Protein AF-A0A166UKV5-F1 (afdb_monomer)

Foldseek 3Di:
DDPVVVVVVLVVLVVVQQLVPDQAADDPRADPNHHHHDDDDDDDDDDDSVSSVVSVVVPPDDDDD

Secondary structure (DSSP, 8-state):
--HHHHHHHHHHHHHHHHHHH--S-BTTB--TTS-S-SSSSPPPP---HHHHHHHHHHT--PPP-

Radius of gyration: 13.87 Å; Cα contacts (8 Å, |Δi|>4): 41; chains: 1; bounding box: 26×31×42 Å

Mean predicted aligned error: 5.66 Å

pLDDT: mean 87.78, std 13.77, range [46.88, 97.81]

Solvent-accessible surface area (backbone atoms only — not comparable to full-atom values): 4191 Å² total; per-residue (Å²): 131,55,78,66,53,56,55,53,53,51,52,52,42,44,51,52,35,55,55,70,70,50,80,36,17,59,88,94,45,77,36,89,94,26,68,52,61,67,69,98,63,81,83,83,90,81,82,53,71,67,56,22,50,54,49,53,68,75,60,78,68,82,76,84,130

Sequence (65 aa):
MTPIDTAIDTGRVLIAAAALMRRESRGAHFRSDFPETDGATGTRSLMTLQDALAIRDTQTRKEPA

Structure (mmCIF, N/CA/C/O backbone):
data_AF-A0A166UKV5-F1
#
_entry.id   AF-A0A166UKV5-F1
#
loop_
_atom_site.group_PDB
_atom_site.id
_atom_site.type_symbol
_atom_site.label_atom_id
_atom_site.label_alt_id
_atom_site.label_comp_id
_atom_site.label_asym_id
_atom_site.label_entity_id
_atom_site.label_seq_id
_atom_site.pdbx_PDB_ins_code
_atom_site.Cartn_x
_atom_site.Cartn_y
_atom_site.Cartn_z
_atom_site.occupancy
_atom_site.B_iso_or_equiv
_atom_site.auth_seq_id
_atom_site.auth_comp_id
_atom_site.auth_asym_id
_atom_site.auth_atom_id
_atom_site.pdbx_PDB_model_num
ATOM 1 N N . MET A 1 1 ? -4.944 -2.201 27.002 1.00 55.12 1 MET A N 1
ATOM 2 C CA . MET A 1 1 ? -4.300 -1.644 25.801 1.00 55.12 1 MET A CA 1
ATOM 3 C C . MET A 1 1 ? -3.651 -0.342 26.216 1.00 55.12 1 MET A C 1
ATOM 5 O O . MET A 1 1 ? -4.360 0.584 26.595 1.00 55.12 1 MET A O 1
ATOM 9 N N . THR A 1 2 ? -2.328 -0.322 26.320 1.00 62.69 2 THR A N 1
ATOM 10 C CA . THR A 1 2 ? -1.584 0.899 26.647 1.00 62.69 2 THR A CA 1
ATOM 11 C C . THR A 1 2 ? -1.541 1.816 25.414 1.00 62.69 2 THR A C 1
ATOM 13 O O . THR A 1 2 ? -1.747 1.339 24.298 1.00 62.69 2 THR A O 1
ATOM 16 N N . PRO A 1 3 ? -1.278 3.127 25.560 1.00 68.25 3 PRO A N 1
ATOM 17 C CA . PRO A 1 3 ? -1.207 4.048 24.419 1.00 68.25 3 PRO A CA 1
ATOM 18 C C . PRO A 1 3 ? -0.195 3.625 23.339 1.00 68.25 3 PRO A C 1
ATOM 20 O O . PRO A 1 3 ? -0.398 3.903 22.159 1.00 68.25 3 PRO A O 1
ATOM 23 N N . ILE A 1 4 ? 0.874 2.928 23.741 1.00 72.69 4 ILE A N 1
ATOM 24 C CA . ILE A 1 4 ? 1.902 2.398 22.836 1.00 72.69 4 ILE A CA 1
ATOM 25 C C . ILE A 1 4 ? 1.342 1.254 21.980 1.00 72.69 4 ILE A C 1
ATOM 27 O O . ILE A 1 4 ? 1.598 1.222 20.776 1.00 72.69 4 ILE A O 1
ATOM 31 N N . ASP A 1 5 ? 0.526 0.373 22.566 1.00 68.88 5 ASP A N 1
ATOM 32 C CA . ASP A 1 5 ? -0.088 -0.754 21.850 1.00 68.88 5 ASP A CA 1
ATOM 33 C C . ASP A 1 5 ? -0.990 -0.251 20.710 1.00 68.88 5 ASP A C 1
ATOM 35 O O . ASP A 1 5 ? -0.872 -0.701 19.573 1.00 68.88 5 ASP A O 1
ATOM 39 N N . THR A 1 6 ? -1.808 0.777 20.971 1.00 74.06 6 THR A N 1
ATOM 40 C CA . THR A 1 6 ? -2.705 1.372 19.965 1.00 74.06 6 THR A CA 1
ATOM 41 C C . THR A 1 6 ? -1.944 1.972 18.776 1.00 74.06 6 THR A C 1
ATOM 43 O O . THR A 1 6 ? -2.376 1.842 17.627 1.00 74.06 6 THR A O 1
ATOM 46 N N . ALA A 1 7 ? -0.808 2.631 19.024 1.00 67.00 7 ALA A N 1
ATOM 47 C CA . ALA A 1 7 ? 0.003 3.234 17.966 1.00 67.00 7 ALA A CA 1
ATOM 48 C C . ALA A 1 7 ? 0.693 2.169 17.095 1.00 67.00 7 ALA A C 1
ATOM 50 O O . ALA A 1 7 ? 0.690 2.279 15.865 1.00 67.00 7 ALA A O 1
ATOM 51 N N . ILE A 1 8 ? 1.232 1.114 17.720 1.00 78.25 8 ILE A N 1
ATOM 52 C CA . ILE A 1 8 ? 1.841 -0.020 17.012 1.00 78.25 8 ILE A CA 1
ATOM 53 C C . ILE A 1 8 ? 0.791 -0.737 16.158 1.00 78.25 8 ILE A C 1
ATOM 55 O O . ILE A 1 8 ? 1.028 -0.985 14.973 1.00 78.25 8 ILE A O 1
ATOM 59 N N . ASP A 1 9 ? -0.387 -1.015 16.713 1.00 86.19 9 ASP A N 1
ATOM 60 C CA . ASP A 1 9 ? -1.456 -1.709 15.993 1.00 86.19 9 ASP A CA 1
ATOM 61 C C . ASP A 1 9 ? -1.989 -0.888 14.812 1.00 86.19 9 ASP A C 1
ATOM 63 O O . ASP A 1 9 ? -2.210 -1.429 13.726 1.00 86.19 9 ASP A O 1
ATOM 67 N N . THR A 1 10 ? -2.086 0.434 14.971 1.00 89.81 10 THR A N 1
ATOM 68 C CA . THR A 1 10 ? -2.436 1.363 13.885 1.00 89.81 10 THR A CA 1
ATOM 69 C C . THR A 1 10 ? -1.442 1.270 12.724 1.00 89.81 10 THR A C 1
ATOM 71 O O . THR A 1 10 ? -1.842 1.117 11.567 1.00 89.81 10 THR A O 1
ATOM 74 N N . GLY A 1 11 ? -0.137 1.318 13.019 1.00 92.50 11 GLY A N 1
ATOM 75 C CA . GLY A 1 11 ? 0.912 1.221 12.002 1.00 92.50 11 GLY A CA 1
ATOM 76 C C . GLY A 1 11 ? 0.884 -0.112 11.254 1.00 92.50 11 GLY A C 1
ATOM 77 O O . GLY A 1 11 ? 0.997 -0.139 10.029 1.00 92.50 11 GLY A O 1
ATOM 78 N N . ARG A 1 12 ? 0.660 -1.220 11.970 1.00 94.25 12 ARG A N 1
ATOM 79 C CA . ARG A 1 12 ? 0.561 -2.564 11.377 1.00 94.25 12 ARG A CA 1
ATOM 80 C C . ARG A 1 12 ? -0.603 -2.668 10.397 1.00 94.25 12 ARG A C 1
ATOM 82 O O . ARG A 1 12 ? -0.419 -3.196 9.302 1.00 94.25 12 ARG A O 1
ATOM 89 N N . VAL A 1 13 ? -1.771 -2.139 10.766 1.00 94.19 13 VAL A N 1
ATOM 90 C CA . VAL A 1 13 ? -2.959 -2.129 9.900 1.00 94.19 13 VAL A CA 1
ATOM 91 C C . VAL A 1 13 ? -2.712 -1.296 8.640 1.00 94.19 13 VAL A C 1
ATOM 93 O O . VAL A 1 13 ? -2.993 -1.771 7.542 1.00 94.19 13 VAL A O 1
ATOM 96 N N . LEU A 1 14 ? -2.122 -0.102 8.770 1.00 96.19 14 LEU A N 1
ATOM 97 C CA . LEU A 1 14 ? -1.788 0.752 7.623 1.00 96.19 14 LEU A CA 1
ATOM 98 C C . LEU A 1 14 ? -0.786 0.084 6.672 1.00 96.19 14 LEU A C 1
ATOM 100 O O . LEU A 1 14 ? -1.002 0.072 5.461 1.00 96.19 14 LEU A O 1
ATOM 104 N N . ILE A 1 15 ? 0.290 -0.500 7.209 1.00 95.81 15 ILE A N 1
ATOM 105 C CA . ILE A 1 15 ? 1.312 -1.185 6.406 1.00 95.81 15 ILE A CA 1
ATOM 106 C C . ILE A 1 15 ? 0.694 -2.369 5.658 1.00 95.81 15 ILE A C 1
ATOM 108 O O . ILE A 1 15 ? 0.878 -2.483 4.448 1.00 95.81 15 ILE A O 1
ATOM 112 N N . ALA A 1 16 ? -0.065 -3.222 6.352 1.00 94.88 16 ALA A N 1
ATOM 113 C CA . ALA A 1 16 ? -0.687 -4.397 5.749 1.00 94.88 16 ALA A CA 1
ATOM 114 C C . ALA A 1 16 ? -1.709 -4.018 4.664 1.00 94.88 16 ALA A C 1
ATOM 116 O O . ALA A 1 16 ? -1.687 -4.590 3.575 1.00 94.88 16 ALA A O 1
ATOM 117 N N . ALA A 1 17 ? -2.561 -3.020 4.920 1.00 95.31 17 ALA A N 1
ATOM 118 C CA . ALA A 1 17 ? -3.540 -2.549 3.944 1.00 95.31 17 ALA A CA 1
ATOM 119 C C . ALA A 1 17 ? -2.865 -1.935 2.704 1.00 95.31 17 ALA A C 1
ATOM 121 O O . ALA A 1 17 ? -3.231 -2.264 1.574 1.00 95.31 17 ALA A O 1
ATOM 122 N N . ALA A 1 18 ? -1.841 -1.093 2.888 1.00 96.44 18 ALA A N 1
ATOM 123 C CA . ALA A 1 18 ? -1.089 -0.499 1.780 1.00 96.44 18 ALA A CA 1
ATOM 124 C C . ALA A 1 18 ? -0.355 -1.553 0.945 1.00 96.44 18 ALA A C 1
ATOM 126 O O . ALA A 1 18 ? -0.368 -1.482 -0.286 1.00 96.44 18 ALA A O 1
ATOM 127 N N . ALA A 1 19 ? 0.244 -2.541 1.610 1.00 95.31 19 ALA A N 1
ATOM 128 C CA . ALA A 1 19 ? 0.908 -3.668 0.973 1.00 95.31 19 ALA A CA 1
ATOM 129 C C . ALA A 1 19 ? -0.063 -4.507 0.130 1.00 95.31 19 ALA A C 1
ATOM 131 O O . ALA A 1 19 ? 0.240 -4.829 -1.021 1.00 95.31 19 ALA A O 1
ATOM 132 N N . LEU A 1 20 ? -1.238 -4.819 0.684 1.00 94.69 20 LEU A N 1
ATOM 133 C CA . LEU A 1 20 ? -2.263 -5.626 0.027 1.00 94.69 20 LEU A CA 1
ATOM 134 C C . LEU A 1 20 ? -2.853 -4.934 -1.209 1.00 94.69 20 LEU A C 1
ATOM 136 O O . LEU A 1 20 ? -3.083 -5.587 -2.230 1.00 94.69 20 LEU A O 1
ATOM 140 N N . MET A 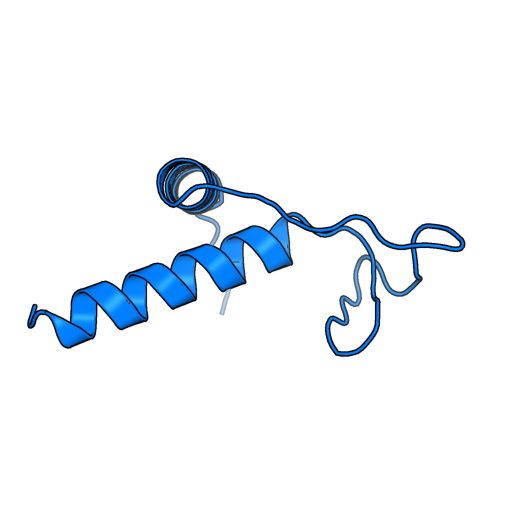1 21 ? -3.066 -3.617 -1.142 1.00 95.12 21 MET A N 1
ATOM 141 C CA . MET A 1 21 ? -3.619 -2.838 -2.255 1.00 95.12 21 MET A CA 1
ATOM 142 C C . MET A 1 21 ? -2.623 -2.615 -3.400 1.00 95.12 21 MET A C 1
ATOM 144 O O . MET A 1 21 ? -3.037 -2.379 -4.535 1.00 95.12 21 MET A O 1
ATOM 148 N N . ARG A 1 22 ? -1.314 -2.694 -3.136 1.00 95.94 22 ARG A N 1
ATOM 149 C CA . ARG A 1 22 ? -0.276 -2.491 -4.153 1.00 95.94 22 ARG A CA 1
ATOM 150 C C . ARG A 1 22 ? -0.121 -3.736 -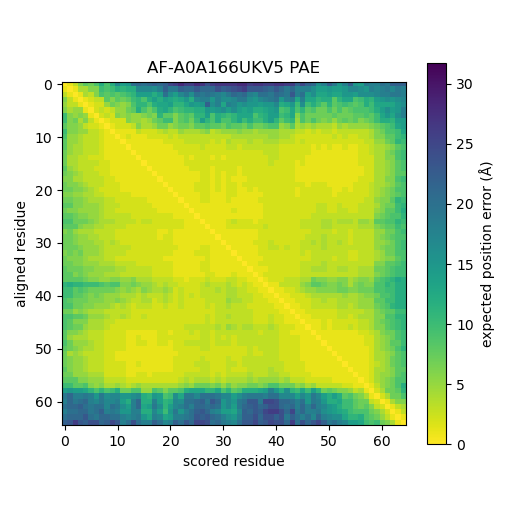5.032 1.00 95.94 22 ARG A C 1
ATOM 152 O O . ARG A 1 22 ? 0.288 -4.785 -4.540 1.00 95.94 22 ARG A O 1
ATOM 159 N N . ARG A 1 23 ? -0.417 -3.603 -6.329 1.00 95.69 23 ARG A N 1
ATOM 160 C CA . ARG A 1 23 ? -0.370 -4.675 -7.347 1.00 95.69 23 ARG A CA 1
ATOM 161 C C . ARG A 1 23 ? 0.857 -4.585 -8.261 1.00 95.69 23 ARG A C 1
ATOM 163 O O . ARG A 1 23 ? 0.748 -4.651 -9.476 1.00 95.69 23 ARG A O 1
ATOM 170 N N . GLU A 1 24 ? 2.018 -4.389 -7.658 1.00 97.81 24 GLU A N 1
ATOM 171 C CA . GLU A 1 24 ? 3.319 -4.410 -8.332 1.00 97.81 24 GLU A CA 1
ATOM 172 C C . GLU A 1 24 ? 4.404 -4.748 -7.307 1.00 97.81 24 GLU A C 1
ATOM 174 O O . GLU A 1 24 ? 4.187 -4.603 -6.095 1.00 97.81 24 GLU A O 1
ATOM 179 N N . SER A 1 25 ? 5.590 -5.100 -7.794 1.00 97.75 25 SER A N 1
ATOM 180 C CA . SER A 1 25 ? 6.803 -5.204 -6.988 1.00 97.75 25 SER A CA 1
ATOM 181 C C . SER A 1 25 ? 7.742 -4.050 -7.305 1.00 97.75 25 SER A C 1
ATOM 183 O O . SER A 1 25 ? 8.095 -3.822 -8.457 1.00 97.75 25 SER A O 1
ATOM 185 N N . ARG A 1 26 ? 8.154 -3.291 -6.285 1.00 96.81 26 ARG A N 1
ATOM 186 C CA . ARG A 1 26 ? 9.040 -2.132 -6.462 1.00 96.81 26 ARG A CA 1
ATOM 187 C C . ARG A 1 26 ? 9.878 -1.872 -5.215 1.00 96.81 26 ARG A C 1
ATOM 189 O O . ARG A 1 26 ? 9.344 -1.646 -4.129 1.00 96.81 26 ARG A O 1
ATOM 196 N N . GLY A 1 27 ? 11.200 -1.823 -5.384 1.00 94.81 27 GLY A N 1
ATOM 197 C CA . GLY A 1 27 ? 12.133 -1.621 -4.274 1.00 94.81 27 GLY A CA 1
ATOM 198 C C . GLY A 1 27 ? 12.039 -2.760 -3.256 1.00 94.81 27 GLY A C 1
ATOM 199 O O . GLY A 1 27 ? 12.102 -3.924 -3.629 1.00 94.81 27 GLY A O 1
ATOM 200 N N . ALA A 1 28 ? 11.865 -2.428 -1.974 1.00 95.94 28 ALA A N 1
ATOM 201 C CA . ALA A 1 28 ? 11.753 -3.419 -0.898 1.00 95.94 28 ALA A CA 1
ATOM 202 C C . ALA A 1 28 ? 10.384 -4.130 -0.824 1.00 95.94 28 ALA A C 1
ATOM 204 O O . ALA A 1 28 ? 10.226 -5.068 -0.048 1.00 95.94 28 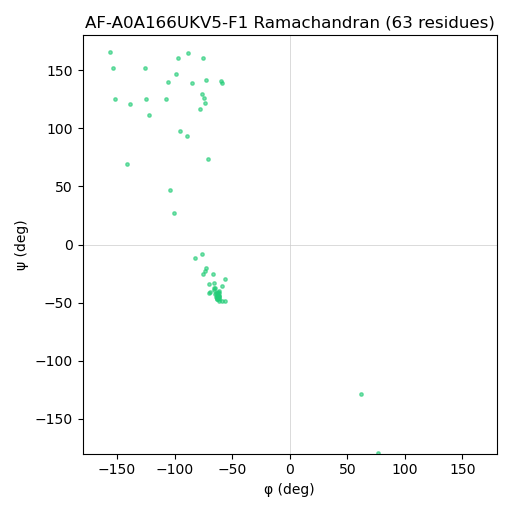ALA A O 1
ATOM 205 N N . HIS A 1 29 ? 9.387 -3.689 -1.597 1.00 96.88 29 HIS A N 1
ATOM 206 C CA . HIS A 1 29 ? 8.058 -4.301 -1.621 1.00 96.88 29 HIS A CA 1
ATOM 207 C C . HIS A 1 29 ? 7.971 -5.312 -2.766 1.00 96.88 29 HIS A C 1
ATOM 209 O O . HIS A 1 29 ? 7.740 -4.910 -3.905 1.00 96.88 29 HIS A O 1
ATOM 215 N N . PHE A 1 30 ? 8.170 -6.599 -2.472 1.00 97.31 30 PHE A N 1
ATOM 216 C CA . PHE A 1 30 ? 8.032 -7.699 -3.435 1.00 97.31 30 PHE A CA 1
ATOM 217 C C . PHE A 1 30 ? 6.752 -8.503 -3.186 1.00 97.31 30 PHE A C 1
ATOM 219 O O . PHE A 1 30 ? 6.397 -8.793 -2.043 1.00 97.31 30 PHE A O 1
ATOM 226 N N . ARG A 1 31 ? 6.089 -8.897 -4.272 1.00 96.06 31 ARG A N 1
ATOM 227 C CA . ARG A 1 31 ? 4.884 -9.722 -4.296 1.00 96.06 31 ARG A CA 1
ATOM 228 C C . ARG A 1 31 ? 4.975 -10.735 -5.430 1.00 96.06 31 ARG A C 1
ATOM 230 O O . ARG A 1 31 ? 5.063 -10.352 -6.590 1.00 96.06 31 ARG A O 1
ATOM 237 N N . SER A 1 32 ? 4.904 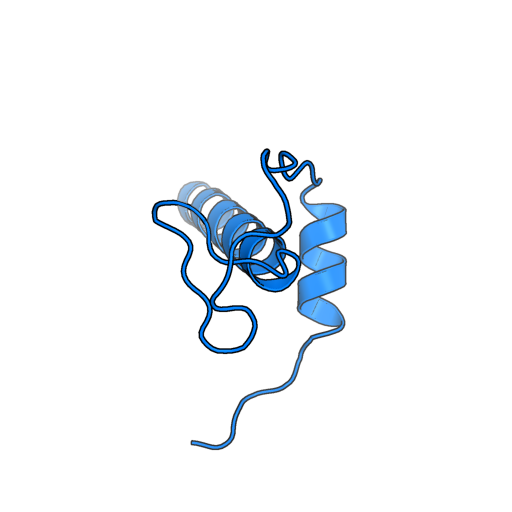-12.025 -5.113 1.00 96.62 32 SER A N 1
ATOM 238 C CA . SER A 1 32 ? 4.994 -13.093 -6.119 1.00 96.62 32 SER A CA 1
ATOM 239 C C . SER A 1 32 ? 3.807 -13.127 -7.087 1.00 96.62 32 SER A C 1
ATOM 241 O O . SER A 1 32 ? 3.959 -13.596 -8.209 1.00 96.62 32 SER A O 1
ATOM 243 N N . ASP A 1 33 ? 2.645 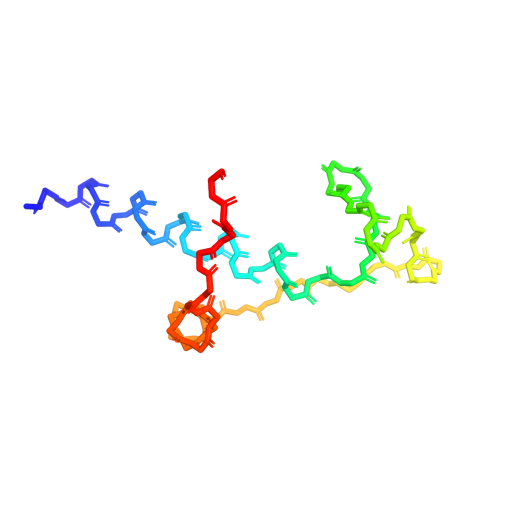-12.617 -6.676 1.00 96.12 33 ASP A N 1
ATOM 244 C CA . ASP A 1 33 ? 1.451 -12.489 -7.515 1.00 96.12 33 ASP A CA 1
ATOM 245 C C . ASP A 1 33 ? 1.463 -11.237 -8.413 1.00 96.12 33 ASP A C 1
ATOM 247 O O . ASP A 1 33 ? 0.675 -11.152 -9.352 1.00 96.12 33 ASP A O 1
ATOM 251 N N . PHE A 1 34 ? 2.390 -10.302 -8.170 1.00 97.12 34 PHE A N 1
ATOM 252 C CA . PHE A 1 34 ? 2.663 -9.128 -9.007 1.00 97.12 34 PHE A CA 1
ATOM 253 C C . PHE A 1 34 ? 4.181 -8.856 -9.054 1.00 97.12 34 PHE A C 1
ATOM 255 O O . PHE A 1 34 ? 4.648 -7.884 -8.451 1.00 97.12 34 PHE A O 1
ATOM 262 N N . PRO A 1 35 ? 4.976 -9.727 -9.705 1.00 97.50 35 PRO A N 1
ATOM 263 C CA . PRO A 1 35 ? 6.437 -9.735 -9.565 1.00 97.50 35 PRO A CA 1
ATOM 264 C C . PRO A 1 35 ? 7.137 -8.570 -10.269 1.00 97.50 35 PRO A C 1
ATOM 266 O O . PRO A 1 35 ? 8.268 -8.240 -9.925 1.00 97.50 35 PRO A O 1
ATOM 269 N N . GLU A 1 36 ? 6.464 -7.939 -11.227 1.00 97.50 36 GLU A N 1
ATOM 270 C CA . GLU A 1 36 ? 7.002 -6.837 -12.017 1.00 97.50 36 GLU A CA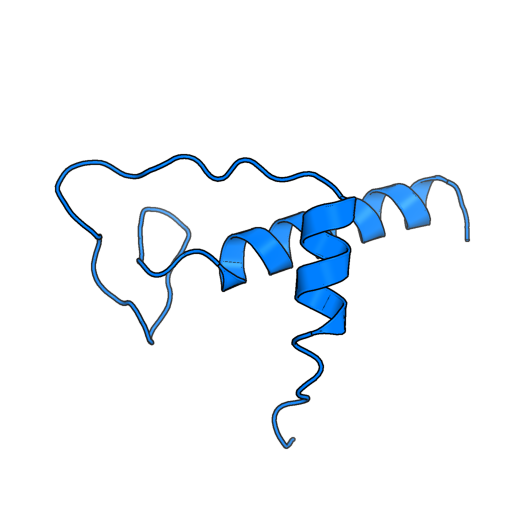 1
ATOM 271 C C . GLU A 1 36 ? 6.567 -5.476 -11.462 1.00 97.50 36 GLU A C 1
ATOM 273 O O . GLU A 1 36 ? 5.577 -5.350 -10.731 1.00 97.50 36 GLU A O 1
ATOM 278 N N . THR A 1 37 ? 7.299 -4.434 -11.845 1.00 97.75 37 THR A N 1
ATOM 279 C CA . THR A 1 37 ? 6.872 -3.043 -11.662 1.00 97.75 37 THR A CA 1
ATOM 280 C C . THR A 1 37 ? 5.744 -2.685 -12.629 1.00 97.75 37 THR A C 1
ATOM 282 O O . THR A 1 37 ? 5.818 -3.039 -13.806 1.00 97.75 37 THR A O 1
ATOM 285 N N . ASP A 1 38 ? 4.767 -1.894 -12.185 1.00 95.19 38 ASP A N 1
ATOM 286 C CA . ASP A 1 38 ? 3.724 -1.352 -13.065 1.00 95.19 38 ASP A CA 1
ATOM 287 C C . ASP A 1 38 ? 4.185 -0.011 -13.659 1.00 95.19 38 ASP A C 1
ATOM 289 O O . ASP A 1 38 ? 4.087 1.045 -13.033 1.00 95.19 38 ASP A O 1
ATOM 293 N N . GLY A 1 39 ? 4.790 -0.069 -14.849 1.00 93.62 39 GLY A N 1
ATOM 294 C CA . GLY A 1 39 ? 5.275 1.099 -15.584 1.00 93.62 39 GLY A CA 1
ATOM 295 C C . GLY A 1 39 ? 6.587 1.713 -15.069 1.00 93.62 39 GLY A C 1
ATOM 296 O O . GLY A 1 39 ? 7.223 1.251 -14.115 1.00 93.62 39 GLY A O 1
ATOM 297 N N . ALA A 1 40 ? 7.016 2.789 -15.738 1.00 94.62 40 ALA A N 1
ATOM 298 C CA . ALA A 1 40 ? 8.311 3.429 -15.489 1.00 94.62 40 ALA A CA 1
ATOM 299 C C . ALA A 1 40 ? 8.414 4.073 -14.092 1.00 94.62 40 ALA A C 1
ATOM 301 O O . ALA A 1 40 ? 9.484 4.074 -13.482 1.00 94.62 40 ALA A O 1
ATOM 302 N N . THR A 1 41 ? 7.306 4.596 -13.562 1.00 94.69 41 THR A N 1
ATOM 303 C CA . THR A 1 41 ? 7.237 5.275 -12.262 1.00 94.69 41 THR A CA 1
ATOM 304 C C . THR A 1 41 ? 6.172 4.642 -11.372 1.00 94.69 41 THR A C 1
ATOM 306 O O . THR A 1 41 ? 5.201 4.075 -11.856 1.00 94.69 41 THR A O 1
ATOM 309 N N . GLY A 1 42 ? 6.361 4.722 -10.051 1.00 92.00 42 GLY A N 1
ATOM 310 C CA . GLY A 1 42 ? 5.408 4.185 -9.079 1.00 92.00 42 GLY A CA 1
ATOM 311 C C . GLY A 1 42 ? 4.487 5.261 -8.506 1.00 92.00 42 GLY A C 1
ATOM 312 O O . GLY A 1 42 ? 4.918 6.387 -8.255 1.00 92.00 42 GLY A O 1
ATOM 313 N N . THR A 1 43 ? 3.247 4.883 -8.201 1.00 93.00 43 THR A N 1
ATOM 314 C CA . THR A 1 43 ? 2.305 5.748 -7.473 1.00 93.00 43 THR A CA 1
ATOM 315 C C . THR A 1 43 ? 2.518 5.625 -5.959 1.00 93.00 43 THR A C 1
ATOM 317 O O . THR A 1 43 ? 2.765 4.533 -5.425 1.00 93.00 43 THR A O 1
ATOM 320 N N . ARG A 1 44 ? 2.457 6.757 -5.243 1.00 94.06 44 ARG A N 1
ATOM 321 C CA . ARG A 1 44 ? 2.500 6.789 -3.773 1.00 94.06 44 ARG A CA 1
ATOM 322 C C . ARG A 1 44 ? 1.150 6.357 -3.208 1.00 94.06 44 ARG A C 1
ATOM 324 O O . ARG A 1 44 ? 0.121 6.903 -3.588 1.00 94.06 44 ARG A O 1
ATOM 331 N N . SER A 1 45 ? 1.168 5.417 -2.268 1.00 93.50 45 SER A N 1
ATOM 332 C CA . SER A 1 45 ? -0.027 5.046 -1.511 1.00 93.50 45 SER A CA 1
ATOM 333 C C . SER A 1 45 ? -0.351 6.139 -0.493 1.00 93.50 45 SER A C 1
ATOM 335 O O . SER A 1 45 ? 0.499 6.498 0.321 1.00 93.50 45 SER A O 1
ATOM 337 N N . LEU A 1 46 ? -1.580 6.645 -0.532 1.00 95.69 46 LEU A N 1
ATOM 338 C CA . LEU A 1 46 ? -2.149 7.565 0.449 1.00 95.69 46 LEU A CA 1
ATOM 339 C C . LEU A 1 46 ? -3.442 6.933 0.960 1.00 95.69 46 LEU A C 1
ATOM 341 O O . LEU A 1 46 ? -4.295 6.562 0.158 1.00 95.69 46 LEU A O 1
ATOM 345 N N . MET A 1 47 ? -3.563 6.766 2.274 1.00 95.12 47 MET A N 1
ATOM 346 C CA . MET A 1 47 ? -4.750 6.186 2.900 1.00 95.12 47 MET A CA 1
ATOM 347 C C . MET A 1 47 ? -4.916 6.693 4.325 1.00 95.12 47 MET A C 1
ATOM 349 O O . MET A 1 47 ? -3.933 7.016 4.996 1.00 95.12 47 MET A O 1
ATOM 353 N N . THR A 1 48 ? -6.158 6.731 4.788 1.00 96.69 48 THR A N 1
ATOM 354 C CA . THR A 1 48 ? -6.486 6.989 6.188 1.00 96.69 48 THR A CA 1
ATOM 355 C C . THR A 1 48 ? -6.520 5.685 6.985 1.00 96.69 48 THR A C 1
ATOM 357 O O . THR A 1 48 ? -6.608 4.588 6.428 1.00 96.69 48 THR A O 1
ATOM 360 N N . LEU A 1 49 ? -6.503 5.791 8.317 1.00 95.12 49 LEU A N 1
ATOM 361 C CA . LEU A 1 49 ? -6.743 4.631 9.179 1.00 95.12 49 LEU A CA 1
ATOM 362 C C . LEU A 1 49 ? -8.123 4.008 8.914 1.00 95.12 49 LEU A C 1
ATOM 364 O O . LEU A 1 49 ? -8.254 2.789 8.939 1.00 95.12 49 LEU A O 1
ATOM 368 N N . GLN A 1 50 ? -9.137 4.823 8.617 1.00 96.12 50 GLN A N 1
ATOM 369 C CA . GLN A 1 50 ? -10.482 4.335 8.317 1.00 96.12 50 GLN A CA 1
ATOM 370 C C . GLN A 1 50 ? -10.506 3.476 7.044 1.00 96.12 50 GLN A C 1
ATOM 372 O O . GLN A 1 50 ? -11.110 2.404 7.053 1.00 96.12 50 GLN A O 1
ATOM 377 N N . ASP A 1 51 ? -9.792 3.886 5.991 1.00 96.25 51 ASP A N 1
ATOM 378 C CA . ASP A 1 51 ? -9.663 3.092 4.761 1.00 96.25 51 ASP A CA 1
ATOM 379 C C . ASP A 1 51 ? -8.979 1.749 5.042 1.00 96.25 51 ASP A C 1
ATOM 381 O O . ASP A 1 51 ? -9.432 0.695 4.593 1.00 96.25 51 ASP A O 1
ATOM 385 N N . ALA A 1 52 ? -7.903 1.769 5.833 1.00 95.25 52 ALA A N 1
ATOM 386 C CA . ALA A 1 52 ? -7.157 0.565 6.177 1.00 95.25 52 ALA A CA 1
ATOM 387 C C . ALA A 1 52 ? -7.978 -0.415 7.034 1.00 95.25 52 ALA A C 1
ATOM 389 O O . ALA A 1 52 ? -7.899 -1.627 6.826 1.00 95.25 52 ALA A O 1
ATOM 390 N N . LEU A 1 53 ? -8.804 0.094 7.955 1.00 94.31 53 LEU A N 1
ATOM 391 C CA . LEU A 1 53 ? -9.746 -0.718 8.730 1.00 94.31 53 LEU A CA 1
ATOM 392 C C . LEU A 1 53 ? -10.817 -1.348 7.827 1.00 94.31 53 LEU A C 1
ATOM 394 O O . LEU A 1 53 ? -11.080 -2.541 7.952 1.00 94.31 53 LEU A O 1
ATOM 398 N N . ALA A 1 54 ? -11.362 -0.599 6.864 1.00 94.56 54 ALA A N 1
ATOM 399 C CA . ALA A 1 54 ? -12.324 -1.139 5.901 1.00 94.56 54 ALA A CA 1
ATOM 400 C C . ALA A 1 54 ? -11.712 -2.257 5.031 1.00 94.56 54 ALA A C 1
ATOM 402 O O . ALA A 1 54 ? -12.341 -3.292 4.795 1.00 94.56 54 ALA A O 1
ATOM 403 N N . ILE A 1 55 ? -10.457 -2.094 4.594 1.00 93.69 55 ILE A N 1
ATOM 404 C CA . ILE A 1 55 ? -9.718 -3.137 3.863 1.00 93.69 55 ILE A CA 1
ATOM 405 C C . ILE A 1 55 ? -9.511 -4.371 4.748 1.00 93.69 55 ILE A C 1
ATOM 407 O O . ILE A 1 55 ? -9.773 -5.486 4.307 1.00 93.69 55 ILE A O 1
ATOM 411 N N . ARG A 1 56 ? -9.077 -4.194 6.001 1.00 91.69 56 ARG A N 1
ATOM 412 C CA . ARG A 1 56 ? -8.888 -5.305 6.945 1.00 91.69 56 ARG A CA 1
ATOM 413 C C . ARG A 1 56 ? -10.173 -6.113 7.120 1.00 91.69 56 ARG A C 1
ATOM 415 O O . ARG A 1 56 ? -10.138 -7.335 7.025 1.00 91.69 56 ARG A O 1
ATOM 422 N N . ASP A 1 57 ? -11.287 -5.430 7.360 1.00 91.00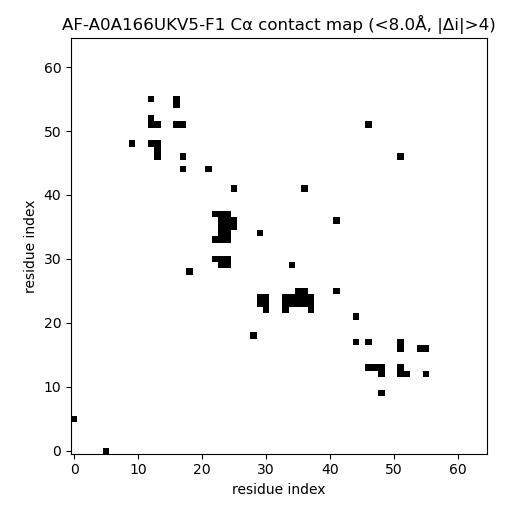 57 ASP A N 1
ATOM 423 C CA . ASP A 1 57 ? -12.553 -6.078 7.707 1.00 91.00 57 ASP A CA 1
ATOM 424 C C . ASP A 1 57 ? -13.148 -6.838 6.507 1.00 91.00 57 ASP A C 1
ATOM 426 O O . ASP A 1 57 ? -1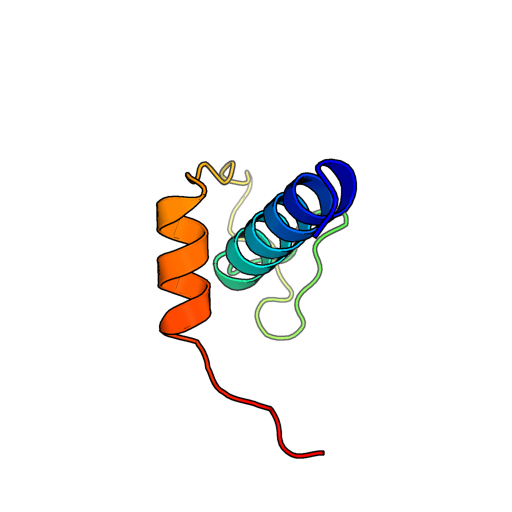3.702 -7.927 6.669 1.00 91.00 57 ASP A O 1
ATOM 430 N N . THR A 1 58 ? -12.954 -6.327 5.286 1.00 88.25 58 THR A N 1
ATOM 431 C CA . THR A 1 58 ? -13.389 -6.998 4.044 1.00 88.25 58 THR A CA 1
ATOM 432 C C . THR A 1 58 ? -12.513 -8.185 3.642 1.00 88.25 58 THR A C 1
ATOM 434 O O . THR A 1 58 ? -12.994 -9.096 2.971 1.00 88.25 58 THR A O 1
ATOM 437 N N . GLN A 1 59 ? -11.246 -8.210 4.058 1.00 77.50 59 GLN A N 1
ATOM 438 C CA . GLN A 1 59 ? -10.253 -9.208 3.640 1.00 77.50 59 GLN A CA 1
ATOM 439 C C . GLN A 1 59 ? -10.032 -10.306 4.687 1.00 77.50 59 GLN A C 1
ATOM 441 O O . GLN A 1 59 ? -8.964 -10.916 4.745 1.00 77.50 59 GLN A O 1
ATOM 446 N N . THR A 1 60 ? -11.046 -10.594 5.511 1.00 62.38 60 THR A N 1
ATOM 447 C CA . THR A 1 60 ? -10.995 -11.659 6.523 1.00 62.38 60 THR A CA 1
ATOM 448 C C . THR A 1 60 ? -11.021 -13.043 5.861 1.00 62.38 60 THR A C 1
ATOM 450 O O . THR A 1 60 ? -12.018 -13.759 5.893 1.00 62.38 60 THR A O 1
ATOM 453 N N . ARG A 1 61 ? -9.906 -13.445 5.251 1.00 62.28 61 ARG A N 1
ATOM 454 C CA . ARG A 1 61 ? -9.643 -14.824 4.846 1.00 62.28 61 ARG A CA 1
ATOM 455 C C . ARG A 1 61 ? -8.357 -15.273 5.521 1.00 62.28 61 ARG A C 1
ATOM 457 O O . ARG A 1 61 ? -7.273 -14.783 5.223 1.00 62.28 61 ARG A O 1
ATOM 464 N N . LYS A 1 62 ? -8.488 -16.211 6.456 1.00 55.81 62 LYS A N 1
ATOM 465 C CA . LYS A 1 62 ? -7.340 -16.952 6.972 1.00 55.81 62 LYS A CA 1
ATOM 466 C C . LYS A 1 62 ? -6.931 -17.930 5.871 1.00 55.81 62 LYS A C 1
ATOM 468 O O . LYS A 1 62 ? -7.768 -18.723 5.439 1.00 55.81 62 LYS A O 1
ATOM 473 N N . GLU A 1 63 ? -5.693 -17.861 5.393 1.00 57.06 63 GLU A N 1
ATOM 474 C CA . GLU A 1 63 ? -5.162 -18.966 4.591 1.00 57.06 63 GLU A CA 1
ATOM 475 C C . GLU A 1 63 ? -5.193 -20.246 5.450 1.00 57.06 63 GLU A C 1
ATOM 477 O O . GLU A 1 63 ? -4.983 -20.162 6.671 1.00 57.06 63 GLU A O 1
ATOM 482 N N . PRO A 1 64 ? -5.540 -21.408 4.867 1.00 46.88 64 PRO A N 1
ATOM 483 C CA . PRO A 1 64 ? -5.488 -22.667 5.594 1.00 46.88 64 PRO A CA 1
ATOM 484 C C . PRO A 1 64 ? -4.056 -22.904 6.088 1.00 46.88 64 PRO A C 1
ATOM 486 O O . PRO A 1 64 ? -3.094 -22.575 5.395 1.00 46.88 64 PRO A O 1
ATOM 489 N N . ALA A 1 65 ? -3.955 -23.402 7.322 1.00 54.22 65 ALA A N 1
ATOM 490 C CA . ALA A 1 65 ? -2.684 -23.740 7.954 1.00 54.22 65 ALA A CA 1
ATOM 491 C C . ALA A 1 65 ? -2.016 -24.935 7.266 1.00 54.22 65 ALA A C 1
ATOM 493 O O . ALA A 1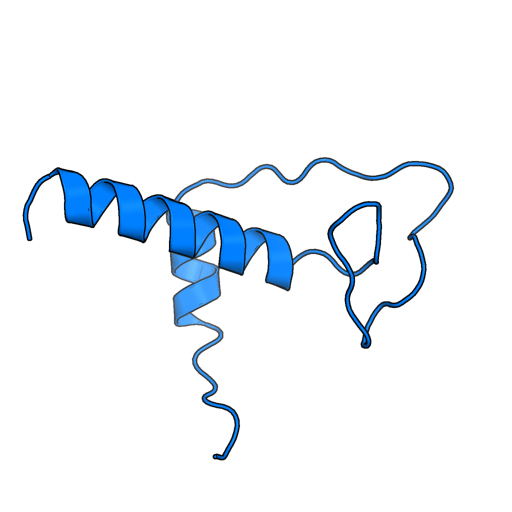 65 ? -2.763 -25.836 6.818 1.00 54.22 65 ALA A O 1
#